Protein AF-A0A4Y9JA47-F1 (afdb_monomer)

Radius of gyration: 15.23 Å; Cα contacts (8 Å, |Δi|>4): 61; chains: 1; bounding box: 30×34×39 Å

Structure (mmCIF, N/CA/C/O backbone):
data_AF-A0A4Y9JA47-F1
#
_entry.id   AF-A0A4Y9JA47-F1
#
loop_
_atom_site.group_PDB
_atom_site.id
_atom_site.type_symbol
_atom_site.label_atom_id
_atom_site.label_alt_id
_atom_site.label_comp_id
_atom_site.label_asym_id
_atom_site.label_entity_id
_atom_site.label_seq_id
_atom_site.pdbx_PDB_ins_code
_atom_site.Cartn_x
_atom_site.Cartn_y
_atom_site.Cartn_z
_atom_site.occupancy
_atom_site.B_iso_or_equiv
_atom_site.auth_seq_id
_atom_site.auth_comp_id
_atom_site.auth_asym_id
_atom_site.auth_atom_id
_atom_site.pdbx_PDB_model_num
ATOM 1 N N . MET A 1 1 ? -20.074 1.749 8.895 1.00 79.25 1 MET A N 1
ATOM 2 C CA . MET A 1 1 ? -18.821 2.509 9.092 1.00 79.25 1 MET A CA 1
ATOM 3 C C . MET A 1 1 ? -17.621 1.574 9.184 1.00 79.25 1 MET A C 1
ATOM 5 O O . MET A 1 1 ? -16.756 1.675 8.331 1.00 79.25 1 MET A O 1
ATOM 9 N N . ARG A 1 2 ? -17.632 0.588 10.092 1.00 90.31 2 ARG A N 1
ATOM 10 C CA . ARG A 1 2 ? -16.576 -0.434 10.237 1.00 90.31 2 ARG A CA 1
ATOM 11 C C . ARG A 1 2 ? -16.107 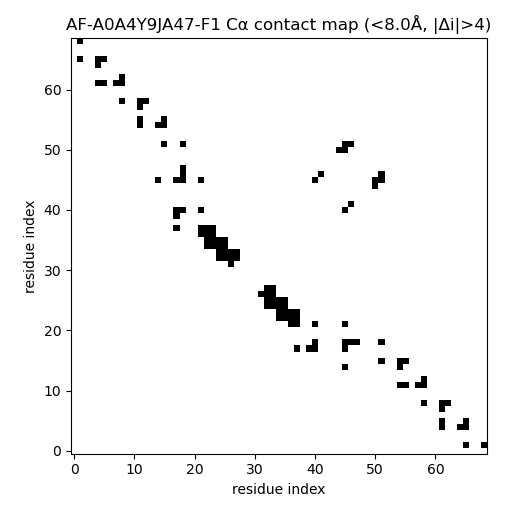-1.097 8.930 1.00 90.31 2 ARG A C 1
ATOM 13 O O . ARG A 1 2 ? -14.926 -1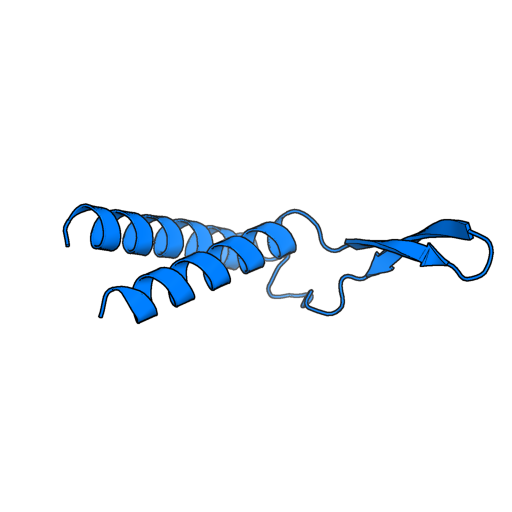.046 8.635 1.00 90.31 2 ARG A O 1
ATOM 20 N N . LYS A 1 3 ? -17.028 -1.573 8.080 1.00 93.50 3 LYS A N 1
ATOM 21 C CA . LYS A 1 3 ? -16.701 -2.130 6.746 1.00 93.50 3 LYS A CA 1
ATOM 22 C C . LYS A 1 3 ? -15.873 -1.181 5.859 1.00 93.50 3 LYS A C 1
ATOM 24 O O . LYS A 1 3 ? -15.010 -1.629 5.116 1.00 93.50 3 LYS A O 1
ATOM 29 N N . TYR A 1 4 ? -16.149 0.124 5.912 1.00 94.75 4 TYR A N 1
ATOM 30 C CA . TYR A 1 4 ? -15.400 1.110 5.127 1.00 94.75 4 TYR A CA 1
ATOM 31 C C . TYR A 1 4 ? -14.004 1.351 5.706 1.00 94.75 4 TYR A C 1
ATOM 33 O O . TYR A 1 4 ? -13.062 1.519 4.942 1.00 94.75 4 TYR A O 1
ATOM 41 N N . LEU A 1 5 ? -13.862 1.312 7.035 1.00 94.69 5 LEU A N 1
ATOM 42 C CA . LEU A 1 5 ? -12.562 1.387 7.704 1.00 94.69 5 LEU A CA 1
ATOM 43 C C . LEU A 1 5 ? -11.710 0.141 7.434 1.00 94.69 5 LEU A C 1
ATOM 45 O O . LEU A 1 5 ? -10.524 0.268 7.167 1.00 94.69 5 LEU A O 1
ATOM 49 N N . GLU A 1 6 ? -12.306 -1.053 7.431 1.00 95.38 6 GLU A N 1
ATOM 50 C CA . GLU A 1 6 ? -11.615 -2.296 7.058 1.00 95.38 6 GLU A CA 1
ATOM 51 C C . GLU A 1 6 ? -11.143 -2.263 5.599 1.00 95.38 6 GLU A C 1
ATOM 53 O O . GLU A 1 6 ? -10.009 -2.640 5.312 1.00 95.38 6 GLU A O 1
ATOM 58 N N . TYR A 1 7 ? -11.975 -1.748 4.688 1.00 96.75 7 TYR A N 1
ATOM 59 C CA . TYR A 1 7 ? -11.582 -1.535 3.295 1.00 96.75 7 TYR A CA 1
ATOM 60 C C . TYR A 1 7 ? -10.433 -0.523 3.168 1.00 96.75 7 TYR A C 1
ATOM 62 O O . TYR A 1 7 ? -9.460 -0.787 2.467 1.00 96.75 7 TYR A O 1
ATOM 70 N N . ALA A 1 8 ? -10.520 0.615 3.866 1.00 96.31 8 ALA A N 1
ATOM 71 C CA . ALA A 1 8 ? -9.467 1.628 3.865 1.00 96.31 8 ALA A CA 1
ATOM 72 C C . ALA A 1 8 ? -8.150 1.069 4.420 1.00 96.31 8 ALA A C 1
ATOM 74 O O . ALA A 1 8 ? -7.104 1.251 3.807 1.00 96.31 8 ALA A O 1
ATOM 75 N N . LYS A 1 9 ? -8.206 0.320 5.526 1.00 97.44 9 LYS A N 1
ATOM 76 C CA . LYS A 1 9 ? -7.051 -0.368 6.107 1.00 97.44 9 LYS A CA 1
ATOM 77 C C . LYS A 1 9 ? -6.396 -1.310 5.092 1.00 97.44 9 LYS A C 1
ATOM 79 O O . LYS A 1 9 ? -5.194 -1.206 4.881 1.00 97.44 9 LYS A O 1
ATOM 84 N N . ALA A 1 10 ? -7.174 -2.182 4.447 1.00 97.25 10 ALA A N 1
ATOM 85 C CA . ALA A 1 10 ? -6.649 -3.134 3.467 1.00 97.25 10 ALA A CA 1
ATOM 86 C C . ALA A 1 10 ? -5.988 -2.430 2.269 1.00 97.25 10 ALA A C 1
ATOM 88 O O . ALA A 1 10 ? -4.916 -2.834 1.828 1.00 97.25 10 ALA A O 1
ATOM 89 N N . TYR A 1 11 ? -6.596 -1.344 1.782 1.00 96.81 11 TYR A N 1
ATOM 90 C CA . TYR A 1 11 ? -6.011 -0.514 0.729 1.00 96.81 11 TYR A CA 1
ATOM 91 C C . TYR A 1 11 ? -4.674 0.113 1.163 1.00 96.81 11 TYR A C 1
ATOM 93 O O . TYR A 1 11 ? -3.700 0.065 0.421 1.00 96.81 11 TYR A O 1
ATOM 101 N N . LEU A 1 12 ? -4.602 0.676 2.374 1.00 97.62 12 LEU A N 1
ATOM 102 C CA . LEU A 1 12 ? -3.380 1.298 2.898 1.00 97.62 12 LEU A CA 1
ATOM 103 C C . LEU A 1 12 ? -2.262 0.269 3.141 1.00 97.62 12 LEU A C 1
ATOM 105 O O . LEU A 1 12 ? -1.091 0.572 2.925 1.00 97.62 12 LEU A O 1
ATOM 109 N N . GLU A 1 13 ? -2.611 -0.951 3.557 1.00 97.25 13 GLU A N 1
ATOM 110 C CA . GLU A 1 13 ? -1.664 -2.066 3.676 1.00 97.25 13 GLU A CA 1
ATOM 111 C C . GLU A 1 13 ? -1.094 -2.466 2.307 1.00 97.25 13 GLU A C 1
ATOM 113 O O . GLU A 1 13 ? 0.121 -2.613 2.183 1.00 97.25 13 GLU A O 1
ATOM 118 N N . GLU A 1 14 ? -1.928 -2.561 1.266 1.00 95.25 14 GLU A N 1
ATOM 119 C CA . GLU A 1 14 ? -1.468 -2.818 -0.107 1.00 95.25 14 GLU A CA 1
ATOM 120 C C . GLU A 1 14 ? -0.546 -1.698 -0.620 1.00 95.25 14 GLU A C 1
ATOM 122 O O . GLU A 1 14 ? 0.514 -1.969 -1.182 1.00 95.25 14 GLU A O 1
ATOM 127 N N . GLU A 1 15 ? -0.892 -0.434 -0.373 1.00 96.75 15 GLU A N 1
ATOM 128 C CA . GLU A 1 15 ? -0.062 0.702 -0.783 1.00 96.75 15 GLU A CA 1
ATOM 129 C C . GLU A 1 15 ? 1.313 0.708 -0.097 1.00 96.75 15 GLU A C 1
ATOM 131 O O . GLU A 1 15 ? 2.298 1.094 -0.728 1.00 96.75 15 GLU A O 1
ATOM 136 N N . LEU A 1 16 ? 1.419 0.259 1.162 1.00 95.88 16 LEU A N 1
ATOM 137 C CA . LEU A 1 16 ? 2.718 0.093 1.827 1.00 95.88 16 LEU A CA 1
ATOM 138 C C . LEU A 1 16 ? 3.551 -1.015 1.191 1.00 95.88 16 LEU A C 1
ATOM 140 O O . LEU A 1 16 ? 4.748 -0.816 0.995 1.00 95.88 16 LEU A O 1
ATOM 144 N N . VAL A 1 17 ? 2.928 -2.136 0.820 1.00 94.44 17 VAL A N 1
ATOM 145 C CA . VAL A 1 17 ? 3.618 -3.216 0.099 1.00 94.44 17 VAL A CA 1
ATOM 146 C C . VAL A 1 17 ? 4.205 -2.689 -1.209 1.00 94.44 17 VAL A C 1
ATOM 148 O O . VAL A 1 17 ? 5.370 -2.947 -1.488 1.00 94.44 17 VAL A O 1
ATOM 151 N N . LEU A 1 18 ? 3.455 -1.875 -1.958 1.00 94.94 18 LEU A N 1
ATOM 152 C CA . LEU A 1 18 ? 3.947 -1.237 -3.187 1.00 94.94 18 LEU A CA 1
ATOM 153 C C . LEU A 1 18 ? 5.073 -0.226 -2.939 1.00 94.94 18 LEU A C 1
ATOM 155 O O . LEU A 1 18 ? 5.948 -0.061 -3.788 1.00 94.94 18 LEU A O 1
ATOM 159 N N . CYS A 1 19 ? 5.053 0.479 -1.804 1.00 94.81 19 CYS A N 1
ATOM 160 C CA . CYS A 1 19 ? 6.150 1.374 -1.425 1.00 94.81 19 CYS A CA 1
ATOM 161 C C . CYS A 1 19 ? 7.439 0.604 -1.114 1.00 94.81 19 CYS A C 1
ATOM 163 O O . CYS A 1 19 ? 8.528 1.099 -1.405 1.00 94.81 19 CYS A O 1
ATOM 165 N N . ASP A 1 20 ? 7.316 -0.573 -0.500 1.00 93.06 20 ASP A N 1
ATOM 166 C CA . ASP A 1 20 ? 8.452 -1.369 -0.040 1.00 93.06 20 ASP A CA 1
ATOM 167 C C . ASP A 1 20 ? 8.995 -2.307 -1.138 1.00 93.06 20 ASP A C 1
ATOM 169 O O . ASP A 1 20 ? 10.198 -2.567 -1.168 1.00 93.06 20 ASP A O 1
ATOM 173 N N . ASN A 1 21 ? 8.147 -2.773 -2.065 1.00 92.25 21 ASN A N 1
ATOM 174 C CA . ASN A 1 21 ? 8.542 -3.594 -3.208 1.00 92.25 21 ASN A CA 1
ATOM 175 C C . ASN A 1 21 ? 7.840 -3.142 -4.510 1.00 92.25 21 ASN A C 1
ATOM 177 O O . ASN A 1 21 ? 6.629 -3.324 -4.654 1.00 92.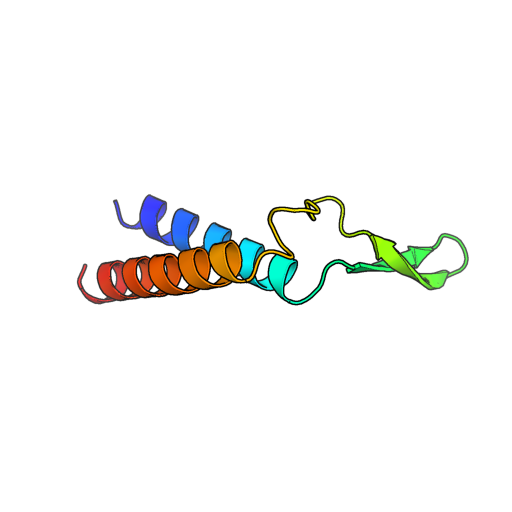25 21 ASN A O 1
ATOM 181 N N . PRO A 1 22 ? 8.582 -2.583 -5.485 1.00 92.94 22 PRO A N 1
ATOM 182 C CA . PRO A 1 22 ? 8.027 -2.176 -6.771 1.00 92.94 22 PRO A CA 1
ATOM 183 C C . PRO A 1 22 ? 7.872 -3.335 -7.768 1.00 92.94 22 PRO A C 1
ATOM 185 O O . PRO A 1 22 ? 7.407 -3.093 -8.882 1.00 92.94 22 PRO A O 1
ATOM 188 N N . TYR A 1 23 ? 8.258 -4.558 -7.401 1.00 93.75 23 TYR A N 1
ATOM 189 C CA . TYR A 1 23 ? 8.290 -5.712 -8.292 1.00 93.75 23 TYR A CA 1
ATOM 190 C C . TYR A 1 23 ? 7.360 -6.841 -7.839 1.00 93.75 23 TYR A C 1
ATOM 192 O O . TYR A 1 23 ? 6.897 -6.887 -6.697 1.00 93.75 23 TYR A O 1
ATOM 200 N N . LEU A 1 24 ? 7.070 -7.753 -8.763 1.00 93.06 24 LEU A N 1
ATOM 201 C CA . LEU A 1 24 ? 6.278 -8.952 -8.533 1.00 93.06 24 LEU A CA 1
ATOM 202 C C . LEU A 1 24 ? 6.942 -10.149 -9.216 1.00 93.06 24 LEU A C 1
ATOM 204 O O . LEU A 1 24 ? 7.299 -10.071 -10.390 1.00 93.06 24 LEU A O 1
ATOM 208 N N . ASP A 1 25 ? 7.057 -11.257 -8.489 1.00 93.19 25 ASP A N 1
ATOM 209 C CA . ASP A 1 25 ? 7.549 -12.520 -9.034 1.00 93.19 25 ASP A CA 1
ATOM 210 C C . ASP A 1 25 ? 6.399 -13.281 -9.704 1.00 93.19 25 ASP A C 1
ATOM 212 O O . ASP A 1 25 ? 5.388 -13.595 -9.068 1.00 93.19 25 ASP A O 1
ATOM 216 N N . VAL A 1 26 ? 6.544 -13.585 -10.993 1.00 93.75 26 VAL A N 1
ATOM 217 C CA . VAL A 1 26 ? 5.598 -14.407 -11.760 1.00 93.75 26 VAL A CA 1
ATOM 218 C C . VAL A 1 26 ? 6.294 -15.623 -12.345 1.00 93.75 26 VAL A C 1
ATOM 220 O O . VAL A 1 26 ? 7.442 -15.550 -12.772 1.00 93.75 26 VAL A O 1
ATOM 223 N N . GLU A 1 27 ? 5.576 -16.737 -12.417 1.00 96.44 27 GLU A N 1
ATOM 224 C CA . GLU A 1 27 ? 6.003 -17.884 -13.212 1.00 96.44 27 GLU A CA 1
ATOM 225 C C . GLU A 1 27 ? 5.695 -17.603 -14.692 1.00 96.44 27 GLU A C 1
ATOM 227 O O . GLU A 1 27 ? 4.560 -17.273 -15.057 1.00 96.44 27 GLU A O 1
ATOM 232 N N . ASN A 1 28 ? 6.715 -17.673 -15.547 1.00 93.19 28 ASN A N 1
ATOM 233 C CA . ASN A 1 28 ? 6.557 -17.521 -16.988 1.00 93.19 28 ASN A CA 1
ATOM 234 C C . ASN A 1 28 ? 6.011 -18.817 -17.627 1.00 93.19 28 ASN A C 1
ATOM 236 O O . ASN A 1 28 ? 5.796 -19.832 -16.967 1.00 93.19 28 ASN A O 1
ATOM 240 N N . LEU A 1 29 ? 5.776 -18.794 -18.942 1.00 93.75 29 LEU A N 1
ATOM 241 C CA . LEU A 1 29 ? 5.238 -19.953 -19.670 1.00 93.75 29 LEU A CA 1
ATOM 242 C C . LEU A 1 29 ? 6.188 -21.162 -19.699 1.00 93.75 29 LEU A C 1
ATOM 244 O O . LEU A 1 29 ? 5.735 -22.276 -19.959 1.00 93.75 29 LEU A O 1
ATOM 248 N N . ASP A 1 30 ? 7.471 -20.938 -19.428 1.00 94.69 30 ASP A N 1
ATOM 249 C CA . ASP A 1 30 ? 8.520 -21.956 -19.402 1.00 94.69 30 ASP A CA 1
ATOM 250 C C . ASP A 1 30 ? 8.724 -22.552 -17.992 1.00 94.69 30 ASP A C 1
ATOM 252 O O . ASP A 1 30 ? 9.548 -23.448 -17.812 1.00 94.69 30 ASP A O 1
ATOM 256 N N . GLY A 1 31 ? 7.947 -22.101 -16.997 1.00 94.12 31 GLY A N 1
ATOM 257 C CA . GLY A 1 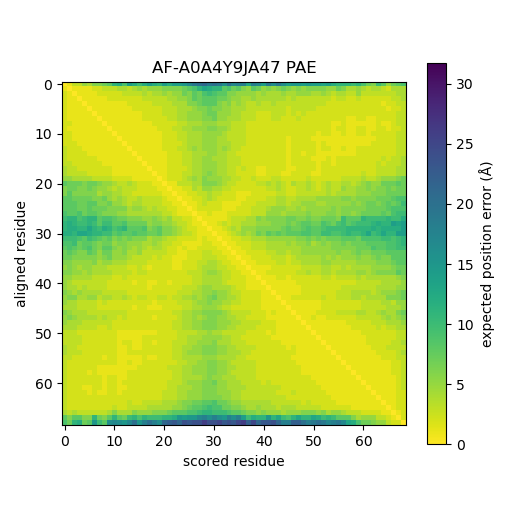31 ? 8.035 -22.554 -15.605 1.00 94.12 31 GLY A CA 1
ATOM 258 C C . GLY A 1 31 ? 9.162 -21.894 -14.800 1.00 94.12 31 GLY A C 1
ATOM 259 O O . GLY A 1 31 ? 9.553 -22.398 -13.747 1.00 94.12 31 GLY A O 1
ATOM 260 N N . GLU A 1 32 ? 9.722 -20.786 -15.290 1.00 95.81 32 GLU A N 1
ATOM 261 C CA . GLU A 1 32 ? 10.749 -20.013 -14.593 1.00 95.81 32 GLU A CA 1
ATOM 262 C C . GLU A 1 32 ? 10.125 -18.832 -13.842 1.00 95.81 32 GLU A C 1
ATOM 264 O O . GLU A 1 32 ? 9.241 -18.143 -14.354 1.00 95.81 32 GLU A O 1
ATOM 269 N N . TRP A 1 33 ? 10.624 -18.560 -12.636 1.00 95.69 33 TRP A N 1
ATOM 270 C CA . TRP A 1 33 ? 10.247 -17.369 -11.877 1.00 95.69 33 TRP A CA 1
ATOM 271 C C . TRP A 1 33 ? 11.000 -16.151 -12.405 1.00 95.69 33 TRP A C 1
ATOM 273 O O . TRP A 1 33 ? 12.232 -16.134 -12.417 1.00 95.69 33 TRP A O 1
ATOM 283 N N . VAL A 1 34 ? 10.254 -15.134 -12.828 1.00 94.94 34 VAL A N 1
ATOM 284 C CA . VAL A 1 34 ? 10.787 -13.866 -13.327 1.00 94.94 34 VAL A CA 1
ATOM 285 C C . VAL A 1 34 ? 10.208 -12.694 -12.543 1.00 94.94 34 VAL A C 1
ATOM 287 O O . VAL A 1 34 ? 9.019 -12.665 -12.225 1.00 94.94 34 VAL A O 1
ATOM 290 N N . GLU A 1 35 ? 11.060 -11.713 -12.263 1.00 94.69 35 GLU A N 1
ATOM 291 C CA . GLU A 1 35 ? 10.675 -10.456 -11.627 1.00 94.69 35 GLU A CA 1
ATOM 292 C C . GLU A 1 35 ? 10.151 -9.485 -12.698 1.00 94.69 35 GLU A C 1
ATOM 294 O O . GLU A 1 35 ? 10.815 -9.235 -13.709 1.00 94.69 35 GLU A O 1
ATOM 299 N N . ILE A 1 36 ? 8.953 -8.937 -12.492 1.00 93.88 36 ILE A N 1
ATOM 300 C CA . ILE A 1 36 ? 8.362 -7.900 -13.348 1.00 93.88 36 ILE A CA 1
ATOM 301 C C . ILE A 1 36 ? 7.996 -6.662 -12.533 1.00 93.88 36 ILE A C 1
ATOM 303 O O . ILE A 1 36 ? 7.764 -6.744 -11.328 1.00 93.88 36 ILE A O 1
ATOM 307 N N . ASP A 1 37 ? 7.878 -5.510 -13.197 1.00 92.94 37 ASP A N 1
ATOM 308 C CA . ASP A 1 37 ? 7.323 -4.308 -12.572 1.00 92.94 37 ASP A CA 1
ATOM 309 C C . ASP A 1 37 ? 5.911 -4.596 -12.043 1.00 92.94 37 ASP A C 1
ATOM 311 O O . ASP A 1 37 ? 5.040 -5.096 -12.766 1.00 92.94 37 ASP A O 1
ATOM 315 N N . HIS A 1 38 ? 5.658 -4.247 -10.782 1.00 94.06 38 HIS A N 1
ATOM 316 C CA . HIS A 1 38 ? 4.342 -4.428 -10.196 1.00 94.06 38 HIS A CA 1
ATOM 317 C C . HIS A 1 38 ? 3.341 -3.521 -10.939 1.00 94.06 38 HIS A C 1
ATOM 319 O O . HIS A 1 38 ? 3.508 -2.301 -10.957 1.00 94.06 38 HIS A O 1
ATOM 325 N N . PRO A 1 39 ? 2.242 -4.049 -11.511 1.00 92.88 39 PRO A N 1
ATOM 326 C CA . PRO A 1 39 ? 1.360 -3.284 -12.404 1.00 92.88 39 PRO A CA 1
ATOM 327 C C . PRO A 1 39 ? 0.642 -2.116 -11.714 1.00 92.88 39 PRO A C 1
ATOM 329 O O . PRO A 1 39 ? 0.189 -1.178 -12.365 1.00 92.88 39 PRO A O 1
ATOM 332 N N . LYS A 1 40 ? 0.519 -2.183 -10.384 1.00 94.38 40 LYS A N 1
ATOM 333 C CA . LYS A 1 40 ? -0.036 -1.108 -9.549 1.00 94.38 40 LYS A CA 1
ATOM 334 C C . LYS A 1 40 ? 1.006 -0.092 -9.070 1.00 94.38 40 LYS A C 1
ATOM 336 O O . LYS A 1 40 ? 0.615 0.915 -8.489 1.00 94.38 40 LYS A O 1
ATOM 341 N N . PHE A 1 41 ? 2.299 -0.336 -9.283 1.00 95.75 41 PHE A N 1
ATOM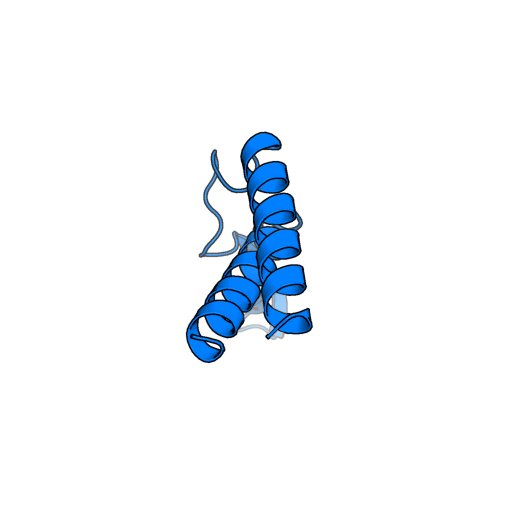 342 C CA . PHE A 1 41 ? 3.347 0.583 -8.860 1.00 95.75 41 PHE A CA 1
ATOM 343 C C . PHE A 1 41 ? 3.355 1.839 -9.737 1.00 95.75 41 PHE A C 1
ATOM 345 O O . PHE A 1 41 ? 3.342 1.786 -10.965 1.00 95.75 41 PHE A O 1
ATOM 352 N N . VAL A 1 42 ? 3.413 2.998 -9.091 1.00 96.19 42 VAL A N 1
ATOM 353 C CA . VAL A 1 42 ? 3.415 4.314 -9.721 1.00 96.19 42 VAL A CA 1
ATOM 354 C C . VAL A 1 42 ? 4.674 5.057 -9.296 1.00 96.19 42 VAL A C 1
ATOM 356 O O . VAL A 1 42 ? 4.786 5.571 -8.176 1.00 96.19 42 VAL A O 1
ATOM 359 N N . ARG A 1 43 ? 5.627 5.164 -10.227 1.00 94.38 43 ARG A N 1
ATOM 360 C CA . ARG A 1 43 ? 6.848 5.957 -10.036 1.00 94.38 43 ARG A CA 1
ATOM 361 C C . ARG A 1 43 ? 6.492 7.424 -9.760 1.00 94.38 43 ARG A C 1
ATOM 363 O O . ARG A 1 43 ? 5.643 8.009 -10.421 1.00 94.38 43 ARG A O 1
ATOM 370 N N . GLY A 1 44 ? 7.161 8.021 -8.782 1.00 93.69 44 GLY A N 1
ATOM 371 C CA . GLY A 1 44 ? 6.892 9.360 -8.251 1.00 93.69 44 GLY A CA 1
ATOM 372 C C . GLY A 1 44 ? 5.931 9.365 -7.057 1.00 93.69 44 GLY A C 1
ATOM 373 O O . GLY A 1 44 ? 5.990 10.285 -6.244 1.00 93.69 44 GLY A O 1
ATOM 374 N N . ARG A 1 45 ? 5.083 8.336 -6.920 1.00 95.69 45 ARG A N 1
ATOM 375 C CA . ARG A 1 45 ? 4.156 8.167 -5.794 1.00 95.69 45 ARG A CA 1
ATOM 376 C C . ARG A 1 45 ? 4.690 7.147 -4.798 1.00 95.69 45 ARG A C 1
ATOM 378 O O . ARG A 1 45 ? 5.052 7.523 -3.692 1.00 95.69 45 ARG A O 1
ATOM 385 N N . HIS A 1 46 ? 4.792 5.881 -5.193 1.00 96.12 46 HIS A N 1
ATOM 386 C CA . HIS A 1 46 ? 5.165 4.791 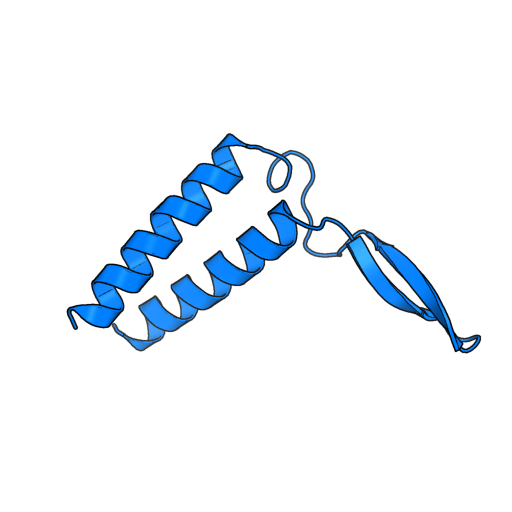-4.280 1.00 96.12 46 HIS A CA 1
ATOM 387 C C . HIS A 1 46 ? 6.639 4.828 -3.866 1.00 96.12 46 HIS A C 1
ATOM 389 O O . HIS A 1 46 ? 6.972 4.446 -2.754 1.00 96.12 46 HIS A O 1
ATOM 395 N N . ASN A 1 47 ? 7.521 5.392 -4.693 1.00 94.31 47 ASN A N 1
ATOM 396 C CA . ASN A 1 47 ? 8.917 5.643 -4.312 1.00 94.31 47 ASN A CA 1
ATOM 397 C C . ASN A 1 47 ? 9.124 6.962 -3.539 1.00 94.31 47 ASN A C 1
ATOM 399 O O . ASN A 1 47 ? 10.267 7.351 -3.300 1.00 94.31 47 ASN A O 1
ATOM 403 N N . SER A 1 48 ? 8.057 7.690 -3.196 1.00 96.56 48 SER A N 1
ATOM 404 C CA . SER A 1 48 ? 8.159 8.935 -2.436 1.00 96.56 48 SER A CA 1
ATOM 405 C C . SER A 1 48 ? 8.178 8.644 -0.932 1.00 96.56 48 SER A C 1
ATOM 407 O O . SER A 1 48 ? 7.191 8.124 -0.401 1.00 96.56 48 SER A O 1
ATOM 409 N N . PRO A 1 49 ? 9.231 9.052 -0.195 1.00 95.56 49 PRO A N 1
ATOM 410 C CA . PRO A 1 49 ? 9.268 8.904 1.260 1.00 95.56 49 PRO A CA 1
ATOM 411 C C . PRO A 1 49 ? 8.104 9.617 1.958 1.00 95.56 49 PRO A C 1
ATOM 413 O O . PRO A 1 49 ? 7.581 9.128 2.957 1.00 95.56 49 PRO A O 1
ATOM 416 N N . HIS A 1 50 ? 7.667 10.756 1.410 1.00 97.06 50 HIS A N 1
ATOM 417 C CA . HIS A 1 50 ? 6.531 11.513 1.935 1.00 97.06 50 HIS A CA 1
ATOM 418 C C . HIS A 1 50 ? 5.216 10.753 1.773 1.00 97.06 50 HIS A C 1
ATOM 420 O O . HIS A 1 50 ? 4.410 10.721 2.700 1.00 97.06 50 HIS A O 1
ATOM 426 N N . TYR A 1 51 ? 5.016 10.112 0.618 1.00 96.94 51 TYR A N 1
ATOM 427 C CA . TYR A 1 51 ? 3.831 9.294 0.382 1.00 96.94 51 TYR A CA 1
ATOM 428 C C . TYR A 1 51 ? 3.792 8.104 1.341 1.00 96.94 51 TYR A C 1
ATOM 430 O O . TYR A 1 51 ? 2.796 7.907 2.033 1.00 96.94 51 TYR A O 1
ATOM 438 N N . ARG A 1 52 ? 4.912 7.383 1.475 1.00 97.12 52 ARG A N 1
ATOM 439 C CA . ARG A 1 52 ? 5.044 6.262 2.414 1.00 97.12 52 ARG A CA 1
ATOM 440 C C . ARG A 1 52 ? 4.733 6.672 3.856 1.00 97.12 52 ARG A C 1
ATOM 442 O O . ARG A 1 52 ? 4.012 5.963 4.551 1.00 97.12 52 ARG A O 1
ATOM 449 N N . ALA A 1 53 ? 5.259 7.815 4.304 1.00 97.38 53 ALA A N 1
ATOM 450 C CA . ALA A 1 53 ? 4.994 8.338 5.643 1.00 97.38 53 ALA A CA 1
ATOM 451 C C . ALA A 1 53 ? 3.507 8.674 5.856 1.00 97.38 53 A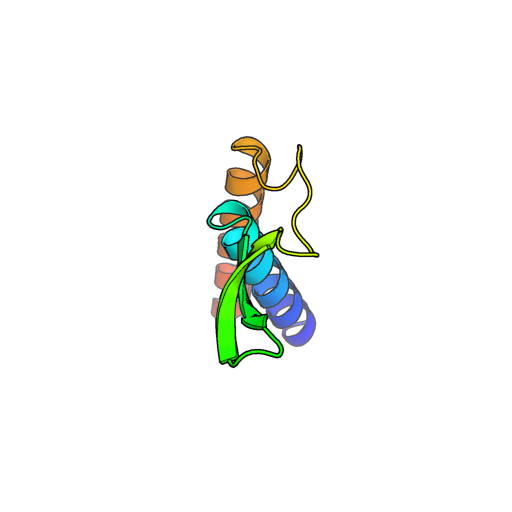LA A C 1
ATOM 453 O O . ALA A 1 53 ? 2.961 8.344 6.906 1.00 97.38 53 ALA A O 1
ATOM 454 N N . SER A 1 54 ? 2.851 9.270 4.854 1.00 97.56 54 SER A N 1
ATOM 455 C CA . SER A 1 54 ? 1.411 9.562 4.899 1.00 97.56 54 SER A CA 1
ATOM 456 C C . SER A 1 54 ? 0.583 8.284 5.017 1.00 97.56 54 SER A C 1
ATOM 458 O O . SER A 1 54 ? -0.242 8.177 5.914 1.00 97.56 54 SER A O 1
ATOM 460 N N . ILE A 1 55 ? 0.849 7.279 4.175 1.00 97.31 55 ILE A N 1
ATOM 461 C CA . ILE A 1 55 ? 0.118 6.004 4.210 1.00 97.31 55 ILE A CA 1
ATOM 462 C C . ILE A 1 55 ? 0.315 5.290 5.552 1.00 97.31 55 ILE A C 1
ATOM 464 O O . ILE A 1 55 ? -0.642 4.763 6.113 1.00 97.31 55 ILE A O 1
ATOM 468 N N . ALA A 1 56 ? 1.536 5.292 6.098 1.00 97.12 56 ALA A N 1
ATOM 469 C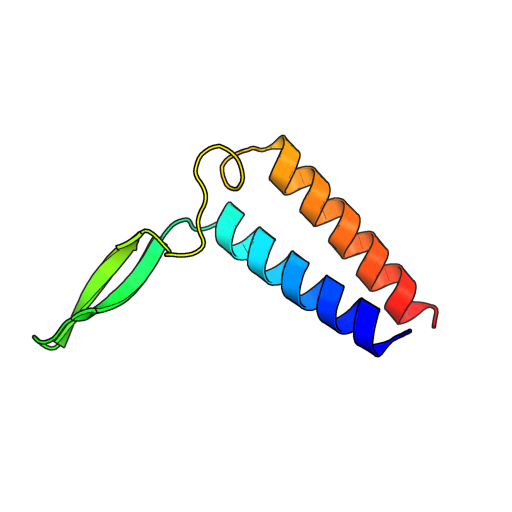 CA . ALA A 1 56 ? 1.809 4.693 7.402 1.00 97.12 56 ALA A CA 1
ATOM 470 C C . ALA A 1 56 ? 1.031 5.382 8.538 1.00 97.12 56 ALA A C 1
ATOM 472 O O . ALA A 1 56 ? 0.502 4.698 9.415 1.00 97.12 56 ALA A O 1
ATOM 473 N N . HIS A 1 57 ? 0.941 6.715 8.509 1.00 97.94 57 HIS A N 1
ATOM 474 C CA . HIS A 1 57 ? 0.143 7.487 9.460 1.00 97.94 57 HIS A CA 1
ATOM 475 C C . HIS A 1 57 ? -1.351 7.153 9.337 1.00 97.94 57 HIS A C 1
ATOM 477 O O . HIS A 1 57 ? -1.979 6.772 10.325 1.00 97.94 57 HIS A O 1
ATOM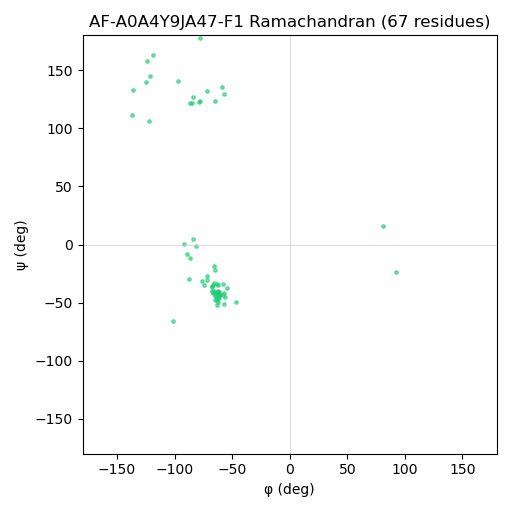 483 N N . ASP A 1 58 ? -1.899 7.215 8.123 1.00 97.56 58 ASP A N 1
ATOM 484 C CA . ASP A 1 58 ? -3.321 6.964 7.862 1.00 97.56 58 ASP A CA 1
ATOM 485 C C . ASP A 1 58 ? -3.715 5.524 8.225 1.00 97.56 58 ASP A C 1
ATOM 487 O O . ASP A 1 58 ? -4.810 5.270 8.732 1.00 97.56 58 ASP A O 1
ATOM 491 N N . LEU A 1 59 ? -2.807 4.563 8.021 1.00 97.56 59 LEU A N 1
ATOM 492 C CA . LEU A 1 59 ? -3.019 3.174 8.418 1.00 97.56 59 LEU A CA 1
ATOM 493 C C . LEU A 1 59 ? -3.103 3.030 9.939 1.00 97.56 59 LEU A C 1
ATOM 495 O O . LEU A 1 59 ? -3.921 2.251 10.433 1.00 97.56 59 LEU A O 1
ATOM 499 N N . GLN A 1 60 ? -2.265 3.756 10.681 1.00 97.31 60 GLN A N 1
ATOM 500 C CA . GLN A 1 60 ? -2.332 3.759 12.138 1.00 97.31 60 GLN A CA 1
ATOM 501 C C . GLN A 1 60 ? -3.654 4.366 12.618 1.00 97.31 60 GLN A C 1
ATOM 503 O O . GLN A 1 60 ? -4.324 3.766 13.452 1.00 97.31 60 GLN A O 1
ATOM 508 N N . GLU A 1 61 ? -4.084 5.486 12.038 1.00 96.75 61 GLU A N 1
ATOM 509 C CA . GLU A 1 61 ? -5.369 6.109 12.371 1.00 96.75 61 GLU A CA 1
ATOM 510 C C . GLU A 1 61 ? -6.555 5.172 12.081 1.00 96.75 61 GLU A C 1
ATOM 512 O O . GLU A 1 61 ? -7.450 5.011 12.914 1.00 96.75 61 GLU A O 1
ATOM 517 N N . ALA A 1 62 ? -6.541 4.474 10.941 1.00 95.75 62 ALA A N 1
ATOM 518 C CA . ALA A 1 62 ? -7.566 3.489 10.604 1.00 95.75 62 ALA A CA 1
ATOM 519 C C . ALA A 1 62 ? -7.610 2.318 11.604 1.00 95.75 62 ALA A C 1
ATOM 521 O O . ALA A 1 62 ? -8.699 1.862 11.964 1.00 95.75 62 ALA A O 1
ATOM 522 N N . LYS A 1 63 ? -6.448 1.835 12.068 1.00 95.19 63 LYS A N 1
ATOM 523 C CA . LYS A 1 63 ? -6.352 0.785 13.098 1.00 95.19 63 LYS A CA 1
ATOM 524 C C . LYS A 1 63 ? -6.905 1.269 14.437 1.00 95.19 63 LYS A C 1
ATOM 526 O O . LYS A 1 63 ? -7.768 0.599 14.998 1.00 95.19 63 LYS A O 1
ATOM 531 N N . ASP A 1 64 ? -6.507 2.456 14.883 1.00 96.31 64 ASP A N 1
ATOM 532 C CA . ASP A 1 64 ? -6.994 3.065 16.124 1.00 96.31 64 ASP A CA 1
ATOM 533 C C . ASP A 1 64 ? -8.525 3.222 16.125 1.00 96.31 64 ASP A C 1
ATOM 535 O O . ASP A 1 64 ? -9.188 2.945 17.127 1.00 96.31 64 ASP A O 1
ATOM 539 N N . LEU A 1 65 ? -9.112 3.645 15.000 1.00 95.38 65 LEU A N 1
ATOM 540 C CA . LEU A 1 65 ? -10.565 3.781 14.857 1.00 95.38 65 LEU A CA 1
ATOM 541 C C . LEU A 1 65 ? -11.293 2.431 14.888 1.00 95.38 65 LEU A C 1
ATOM 543 O O . LEU A 1 65 ? -12.396 2.349 15.426 1.00 95.38 65 LEU A O 1
ATOM 547 N N . LEU A 1 66 ? -10.693 1.379 14.324 1.00 93.75 66 LEU A N 1
ATOM 548 C CA . LEU A 1 66 ? -11.249 0.022 14.343 1.00 93.75 66 LEU A CA 1
ATOM 549 C C . LEU A 1 66 ? -11.171 -0.636 15.724 1.00 93.75 66 LEU A C 1
ATOM 551 O O . LEU A 1 66 ? -12.032 -1.449 16.049 1.00 93.75 66 LEU A O 1
ATOM 555 N N . GLU A 1 67 ? -10.162 -0.305 16.528 1.00 92.31 67 GLU A N 1
ATOM 556 C CA . GLU A 1 67 ? -10.022 -0.811 17.899 1.00 92.31 67 GLU A CA 1
ATOM 557 C C . GLU A 1 67 ? -10.979 -0.122 18.880 1.00 92.31 67 GLU A C 1
ATOM 559 O O . GLU A 1 67 ? -11.431 -0.739 19.845 1.00 92.31 67 GLU A O 1
ATOM 564 N N . ARG A 1 68 ? -11.312 1.151 18.633 1.00 86.12 68 ARG A N 1
ATOM 565 C CA . ARG A 1 68 ? -12.198 1.957 19.490 1.00 86.12 68 ARG A CA 1
ATOM 566 C C . ARG A 1 68 ? -13.694 1.803 19.180 1.00 86.12 68 ARG A C 1
ATOM 568 O O . ARG A 1 68 ? -14.501 2.311 19.958 1.00 86.12 68 ARG A O 1
ATOM 575 N N . GLY A 1 69 ? -14.062 1.174 18.058 1.00 68.44 69 GLY A N 1
ATOM 576 C CA . GLY A 1 69 ? -15.445 1.056 17.560 1.00 68.44 69 GLY A CA 1
ATOM 577 C C . GLY A 1 69 ? -15.983 -0.368 17.493 1.00 68.44 69 GLY A C 1
ATOM 578 O O . GLY A 1 69 ? -17.102 -0.579 18.003 1.00 68.44 69 GLY A O 1
#

Solvent-accessible surface area (backbone atoms only — not comparable to full-atom values): 3990 Å² total; per-residue (Å²): 110,67,72,58,42,55,50,50,36,53,52,34,54,51,52,49,50,35,40,77,42,54,58,41,81,41,72,47,97,86,73,47,80,43,80,39,77,29,92,85,51,45,89,80,47,38,77,25,69,66,49,49,53,49,41,56,51,53,35,50,53,37,49,56,52,62,74,77,104

Secondary structure (DSSP, 8-state):
-HHHHHHHHHHHHHHHHHHH--EEEEE-TTS-EEEEE-TT--TTTTT-HHHHHHHHHHHHHHHHHHHH-

Foldseek 3Di:
DLVVLVVLLVVLVVLLVCLVDQWDWDQDPVRDTDIDGDPPRDPPQSPDPVNNVVSVVVNVVSVVVNVVD

Nearest PDB structures (foldseek):
  8seq-assembly1_C  TM=6.395E-01  e=1.439E+00  Oryctolagus cuniculus
  8sev-assembly1_A  TM=6.395E-01  e=1.988E+00  Oryctolagus cuniculus
  8sex-assembly1_A  TM=6.403E-01  e=4.043E+00  Oryctolagus cuniculus
  8vjk-assembly1_B  TM=5.934E-01  e=3.123E+00  Mus musculus
  8sez-assembly1_A  TM=6.344E-01  e=5.955E+00  Oryctolagus cuniculus

Mean predicted aligned error: 3.69 Å

pLDDT: mean 94.52, std 4.18, range [68.44, 97.94]

Organism: NCBI:txid1432788

Sequence (69 aa):
MRKYLEYAKAYLEEELVLCDNPYLDVENLDGEWVEIDHPKFVRGRHNSPHYRASIAHDLQEAKDLLERG